Protein AF-I0RB54-F1 (afdb_monomer_lite)

Sequence (137 aa):
EGEDKEKFDTIFSYIDVNNTHDTNELANEIVKSLDDKQISFDNDKMHMISVFMTMDDGKNQVQEFIGHTGILVKDGDKYLFIEKLAFELPYQVDEFDNLQDVNDYLMGYYDNDAEGLTAKPIIFEDNHVMKEYRVLN

pLDDT: mean 94.52, std 5.46, range [62.25, 98.75]

Structure (mmCIF, N/CA/C/O backbone):
data_AF-I0RB54-F1
#
_entry.id   AF-I0RB54-F1
#
loop_
_atom_site.group_PDB
_atom_site.id
_atom_site.type_symbol
_atom_site.label_atom_id
_atom_site.label_alt_id
_atom_site.label_comp_id
_atom_site.label_asym_id
_atom_site.label_entity_id
_atom_site.label_seq_id
_atom_site.pdbx_PDB_ins_code
_atom_site.Cartn_x
_atom_site.Cartn_y
_atom_site.Cartn_z
_atom_site.occupancy
_atom_site.B_iso_or_equiv
_atom_site.auth_seq_id
_atom_site.auth_comp_id
_atom_site.auth_asym_id
_atom_site.auth_atom_id
_atom_site.pdbx_PDB_model_num
ATOM 1 N N . GLU A 1 1 ? 9.281 21.047 13.038 1.00 62.25 1 GLU A N 1
ATOM 2 C CA . GLU A 1 1 ? 9.418 21.404 11.603 1.00 62.25 1 GLU A CA 1
ATOM 3 C C . GLU A 1 1 ? 10.465 20.555 10.883 1.00 62.25 1 GLU A C 1
ATOM 5 O O . GLU A 1 1 ? 10.065 19.819 9.997 1.00 62.25 1 GLU A O 1
ATOM 10 N N . GLY A 1 2 ? 11.757 20.581 11.251 1.00 84.31 2 GLY A N 1
ATOM 11 C CA . GLY A 1 2 ? 12.772 19.732 10.592 1.00 84.31 2 GLY A CA 1
ATOM 12 C C . GLY A 1 2 ? 12.596 18.224 10.833 1.00 84.31 2 GLY A C 1
ATOM 13 O O . GLY A 1 2 ? 12.539 17.457 9.881 1.00 84.31 2 GLY A O 1
ATOM 14 N N . GLU A 1 3 ? 12.440 17.818 12.095 1.00 87.56 3 GLU A N 1
ATOM 15 C CA . GLU A 1 3 ? 12.345 16.400 12.486 1.00 87.56 3 GLU A CA 1
ATOM 16 C C . GLU A 1 3 ? 11.051 15.724 11.992 1.00 87.56 3 GLU A C 1
ATOM 18 O O . GLU A 1 3 ? 11.076 14.586 11.534 1.00 87.56 3 GLU A O 1
ATOM 23 N N . ASP A 1 4 ? 9.913 16.426 12.035 1.00 90.31 4 ASP A N 1
ATOM 24 C CA . ASP A 1 4 ? 8.631 15.877 11.563 1.00 90.31 4 ASP A CA 1
ATOM 25 C C . ASP A 1 4 ? 8.630 15.678 10.045 1.00 90.31 4 ASP A C 1
ATOM 27 O O . ASP A 1 4 ? 8.106 14.683 9.548 1.00 90.31 4 ASP A O 1
ATOM 31 N N . LYS A 1 5 ? 9.258 16.606 9.309 1.00 92.25 5 LYS A N 1
ATOM 32 C CA . LYS A 1 5 ? 9.446 16.480 7.864 1.00 92.25 5 LYS A CA 1
ATOM 33 C C . LYS A 1 5 ? 10.349 15.296 7.536 1.00 92.25 5 LYS A C 1
ATOM 35 O O . LYS A 1 5 ? 10.026 14.540 6.635 1.00 92.25 5 LYS A O 1
ATOM 40 N N . GLU A 1 6 ? 11.445 15.112 8.267 1.00 92.31 6 GLU A N 1
ATOM 41 C CA . GLU A 1 6 ? 12.352 13.979 8.056 1.00 92.31 6 GLU A CA 1
ATOM 42 C C . GLU A 1 6 ? 11.641 12.634 8.277 1.00 92.31 6 GLU A C 1
ATOM 44 O O . GLU A 1 6 ? 11.769 11.724 7.460 1.00 92.31 6 GLU A O 1
ATOM 49 N N . LYS A 1 7 ? 10.812 12.525 9.324 1.00 91.38 7 LYS A N 1
ATOM 50 C CA . LYS A 1 7 ? 9.979 11.333 9.570 1.00 91.38 7 LYS A CA 1
ATOM 51 C C . LYS A 1 7 ? 8.953 11.103 8.463 1.00 91.38 7 LYS A C 1
ATOM 53 O O . LYS A 1 7 ? 8.787 9.972 8.015 1.00 91.38 7 LYS A O 1
ATOM 58 N N . PHE A 1 8 ? 8.286 12.165 8.015 1.00 92.75 8 PHE A N 1
ATOM 59 C CA . PHE A 1 8 ? 7.353 12.098 6.894 1.00 92.75 8 PHE A CA 1
ATOM 60 C C . PHE A 1 8 ? 8.055 11.623 5.616 1.00 92.75 8 PHE A C 1
ATOM 62 O O . PHE A 1 8 ? 7.633 10.640 5.011 1.00 92.75 8 PHE A O 1
ATOM 69 N N . ASP A 1 9 ? 9.165 12.263 5.248 1.00 93.69 9 ASP A N 1
ATOM 70 C CA . ASP A 1 9 ? 9.944 11.905 4.065 1.00 93.69 9 ASP A CA 1
ATOM 71 C C . ASP A 1 9 ? 10.435 10.455 4.160 1.00 93.69 9 ASP A C 1
ATOM 73 O O . ASP A 1 9 ? 10.414 9.741 3.166 1.00 93.69 9 ASP A O 1
ATOM 77 N N . THR A 1 10 ?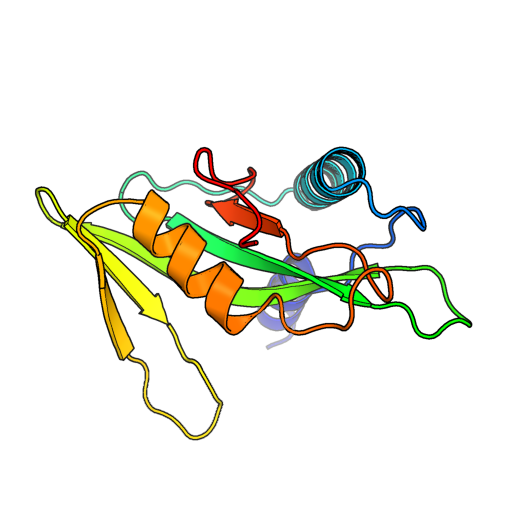 10.819 9.975 5.344 1.00 93.94 10 THR A N 1
ATOM 78 C CA . THR A 1 10 ? 11.272 8.586 5.527 1.00 93.94 10 THR A CA 1
ATOM 79 C C . THR A 1 10 ? 10.210 7.576 5.078 1.00 93.94 10 THR A C 1
ATOM 81 O O . THR A 1 10 ? 10.537 6.622 4.371 1.00 93.94 10 THR A O 1
ATOM 84 N N . ILE A 1 11 ? 8.942 7.809 5.428 1.00 93.69 11 ILE A N 1
ATOM 85 C CA . ILE A 1 11 ? 7.828 6.912 5.082 1.00 93.69 11 ILE A CA 1
ATOM 86 C C . ILE A 1 11 ? 7.407 7.090 3.616 1.00 93.69 11 ILE A C 1
ATOM 88 O O . ILE A 1 11 ? 7.218 6.103 2.913 1.00 93.69 11 ILE A O 1
ATOM 92 N N . PHE A 1 12 ? 7.282 8.335 3.147 1.00 95.44 12 PHE A N 1
ATOM 93 C CA . PHE A 1 12 ? 6.648 8.658 1.860 1.00 95.44 12 PHE A CA 1
ATOM 94 C C . PHE A 1 12 ? 7.624 8.911 0.698 1.00 95.44 12 PHE A C 1
ATOM 96 O O . PHE A 1 12 ? 7.195 9.282 -0.393 1.00 95.44 12 PHE A O 1
ATOM 103 N N . SER A 1 13 ? 8.932 8.729 0.899 1.00 94.06 13 SER A N 1
ATOM 104 C CA . SER A 1 13 ? 9.916 8.825 -0.188 1.00 94.06 13 SER A CA 1
ATOM 105 C C . SER A 1 13 ? 9.843 7.640 -1.145 1.00 94.06 13 SER A C 1
ATOM 107 O O . SER A 1 13 ? 9.583 6.508 -0.736 1.00 94.06 13 SER A O 1
ATOM 109 N N . TYR A 1 14 ? 10.207 7.916 -2.397 1.00 96.25 14 TYR A N 1
ATOM 110 C CA . TYR A 1 14 ? 10.446 6.925 -3.442 1.00 96.25 14 TYR A CA 1
ATOM 111 C C . TYR A 1 14 ? 11.407 5.816 -2.998 1.00 96.25 14 TYR A C 1
ATOM 113 O O . TYR A 1 14 ? 12.338 6.036 -2.213 1.00 96.25 14 TYR A O 1
ATOM 121 N N . ILE A 1 15 ? 11.169 4.624 -3.531 1.00 97.19 15 ILE A N 1
ATOM 122 C CA . ILE A 1 15 ? 11.962 3.419 -3.326 1.00 97.19 15 ILE A CA 1
ATOM 123 C C . ILE A 1 15 ? 12.496 3.005 -4.688 1.00 97.19 15 ILE A C 1
ATOM 125 O O . ILE A 1 15 ? 11.719 2.645 -5.563 1.00 97.19 15 ILE A O 1
ATOM 129 N N . ASP A 1 16 ? 13.809 3.060 -4.871 1.00 96.94 16 ASP A N 1
ATOM 130 C CA . ASP A 1 16 ? 14.442 2.559 -6.089 1.00 96.94 16 ASP A CA 1
ATOM 131 C C . ASP A 1 16 ? 14.275 1.033 -6.172 1.00 96.94 16 ASP A C 1
ATOM 133 O O . ASP A 1 16 ? 14.650 0.316 -5.240 1.00 96.94 16 ASP A O 1
ATOM 137 N N . VAL A 1 17 ? 13.733 0.547 -7.289 1.00 97.38 17 VAL A N 1
ATOM 138 C CA . VAL A 1 17 ? 13.415 -0.872 -7.526 1.00 97.38 17 VAL A CA 1
ATOM 139 C C . VAL A 1 17 ? 14.004 -1.363 -8.848 1.00 97.38 17 VAL A C 1
ATOM 141 O O . VAL A 1 17 ? 14.532 -0.582 -9.654 1.00 97.38 17 VAL A O 1
ATOM 144 N N . ASN A 1 18 ? 13.943 -2.673 -9.081 1.00 96.12 18 ASN A N 1
ATOM 145 C CA . ASN A 1 18 ? 14.218 -3.237 -10.398 1.00 96.12 18 ASN A CA 1
ATOM 146 C C . ASN A 1 18 ? 13.094 -2.882 -11.380 1.00 96.12 18 ASN A C 1
ATOM 148 O O . ASN A 1 18 ? 11.920 -2.831 -11.022 1.00 96.12 18 ASN A O 1
ATOM 152 N N . ASN A 1 19 ? 13.443 -2.688 -12.656 1.00 95.19 19 ASN A N 1
ATOM 153 C CA . ASN A 1 19 ? 12.440 -2.555 -13.713 1.00 95.19 19 ASN A CA 1
ATOM 154 C C . ASN A 1 19 ? 11.837 -3.938 -14.015 1.00 95.19 19 ASN A C 1
ATOM 156 O O . ASN A 1 19 ? 12.381 -4.708 -14.811 1.00 95.19 19 ASN A O 1
ATOM 160 N N . THR A 1 20 ? 10.749 -4.258 -13.321 1.00 95.44 20 THR A N 1
ATOM 161 C CA . THR A 1 20 ? 10.025 -5.528 -13.392 1.00 95.44 20 THR A CA 1
ATOM 162 C C . THR A 1 20 ? 8.529 -5.275 -13.244 1.00 95.44 20 THR A C 1
ATOM 164 O O . THR A 1 20 ? 8.112 -4.300 -12.628 1.00 95.44 20 THR A O 1
ATOM 167 N N . HIS A 1 21 ? 7.709 -6.159 -13.811 1.00 94.81 21 HIS A N 1
ATOM 168 C CA . HIS A 1 21 ? 6.256 -6.160 -13.596 1.00 94.81 21 HIS A CA 1
ATOM 169 C C . HIS A 1 21 ? 5.824 -7.274 -12.626 1.00 94.81 21 HIS A C 1
ATOM 171 O O . HIS A 1 21 ? 4.628 -7.494 -12.435 1.00 94.81 21 HIS A O 1
ATOM 177 N N . ASP A 1 22 ? 6.776 -8.012 -12.039 1.00 96.31 22 ASP A N 1
ATOM 178 C CA . ASP A 1 22 ? 6.483 -9.018 -11.019 1.00 96.31 22 ASP A CA 1
ATOM 179 C C . ASP A 1 22 ? 6.208 -8.333 -9.678 1.00 96.31 22 ASP A C 1
ATOM 181 O O . ASP A 1 22 ? 7.114 -7.871 -8.982 1.00 96.31 22 ASP A O 1
ATOM 185 N N . THR A 1 23 ? 4.935 -8.303 -9.293 1.00 95.88 23 THR A N 1
ATOM 186 C CA . THR A 1 23 ? 4.480 -7.691 -8.042 1.00 95.88 23 THR A CA 1
ATOM 187 C C . THR A 1 23 ? 5.099 -8.348 -6.808 1.00 95.88 23 THR A C 1
ATOM 189 O O . THR A 1 23 ? 5.221 -7.695 -5.778 1.00 95.88 23 THR A O 1
ATOM 192 N N . ASN A 1 24 ? 5.525 -9.616 -6.873 1.00 97.00 24 ASN A N 1
ATOM 193 C CA . ASN A 1 24 ? 6.201 -10.257 -5.743 1.00 97.00 24 ASN A CA 1
ATOM 194 C C . ASN A 1 24 ? 7.636 -9.755 -5.587 1.00 97.00 24 ASN A C 1
ATOM 196 O O . ASN A 1 24 ? 8.114 -9.602 -4.464 1.00 97.00 24 ASN A O 1
ATOM 200 N N . GLU A 1 25 ? 8.336 -9.520 -6.698 1.00 98.12 25 GLU A N 1
ATOM 201 C CA . GLU A 1 25 ? 9.681 -8.944 -6.672 1.00 98.12 25 GLU A CA 1
ATOM 202 C C . GLU A 1 25 ? 9.629 -7.532 -6.083 1.00 98.12 25 GLU A C 1
ATOM 204 O O . GLU A 1 25 ? 10.306 -7.264 -5.090 1.00 98.12 25 GLU A O 1
ATOM 209 N N . LEU A 1 26 ? 8.732 -6.689 -6.604 1.00 98.00 26 LEU A N 1
ATOM 210 C CA . LEU A 1 26 ? 8.517 -5.327 -6.111 1.00 98.00 26 LEU A CA 1
ATOM 211 C C . LEU A 1 26 ? 8.112 -5.302 -4.634 1.00 98.00 26 LEU A C 1
ATOM 213 O O . LEU A 1 26 ? 8.686 -4.551 -3.849 1.00 98.00 26 LEU A O 1
ATOM 217 N N . ALA A 1 27 ? 7.184 -6.169 -4.215 1.00 98.25 27 ALA A N 1
ATOM 218 C CA . ALA A 1 27 ? 6.789 -6.270 -2.814 1.00 98.25 27 ALA A CA 1
ATOM 219 C C . ALA A 1 27 ? 7.977 -6.593 -1.894 1.00 98.25 27 ALA A C 1
ATOM 221 O O . ALA A 1 27 ? 8.107 -5.991 -0.830 1.00 98.25 27 ALA A O 1
ATOM 222 N N . ASN A 1 28 ? 8.869 -7.502 -2.300 1.00 98.38 28 ASN A N 1
ATOM 223 C CA . ASN A 1 28 ? 10.060 -7.828 -1.513 1.00 98.38 28 ASN A CA 1
ATOM 224 C C . ASN A 1 28 ? 11.030 -6.641 -1.411 1.00 98.38 28 ASN A C 1
ATOM 226 O O . ASN A 1 28 ? 11.632 -6.433 -0.355 1.00 98.38 28 ASN A O 1
ATOM 230 N N . GLU A 1 29 ? 11.188 -5.858 -2.480 1.00 98.38 29 GLU A N 1
ATOM 231 C CA . GLU A 1 29 ? 12.028 -4.655 -2.473 1.00 98.38 29 GLU A CA 1
ATOM 232 C C . GLU A 1 29 ? 11.433 -3.544 -1.595 1.00 98.38 29 GLU A C 1
ATOM 234 O O . GLU A 1 29 ? 12.165 -2.919 -0.822 1.00 98.38 29 GLU A O 1
ATOM 239 N N . ILE A 1 30 ? 10.107 -3.366 -1.624 1.00 98.31 30 ILE A N 1
ATOM 240 C CA . ILE A 1 30 ? 9.382 -2.446 -0.738 1.00 98.31 30 ILE A CA 1
ATOM 241 C C . ILE A 1 30 ? 9.562 -2.858 0.728 1.00 98.31 30 ILE A C 1
ATOM 243 O O . ILE A 1 30 ? 10.000 -2.036 1.532 1.00 98.31 30 ILE A O 1
ATOM 247 N N . VAL A 1 31 ? 9.294 -4.125 1.079 1.00 98.00 31 VAL A N 1
ATOM 248 C CA . VAL A 1 31 ? 9.466 -4.644 2.453 1.00 98.00 31 VAL A CA 1
ATOM 249 C C . VAL A 1 31 ? 10.890 -4.401 2.942 1.00 98.00 31 VAL A C 1
ATOM 251 O O . VAL A 1 31 ? 11.092 -3.835 4.015 1.00 98.00 31 VAL A O 1
ATOM 254 N N . LYS A 1 32 ? 11.887 -4.748 2.120 1.00 97.88 32 LYS A N 1
ATOM 255 C CA . LYS A 1 32 ? 13.294 -4.515 2.447 1.00 97.88 32 LYS A CA 1
ATOM 256 C C . LYS A 1 32 ? 13.589 -3.031 2.686 1.00 97.88 32 LYS A C 1
ATOM 258 O O . LYS A 1 32 ? 14.311 -2.704 3.621 1.00 97.88 32 LYS A O 1
ATOM 263 N N . SER A 1 33 ? 13.038 -2.133 1.869 1.00 97.44 33 SER A N 1
ATOM 264 C CA . SER A 1 33 ? 13.219 -0.689 2.051 1.00 97.44 33 SER A CA 1
ATOM 265 C C . SER A 1 33 ? 12.625 -0.195 3.372 1.00 97.44 33 SER A C 1
ATOM 267 O O . SER A 1 33 ? 13.267 0.589 4.070 1.00 97.44 33 SER A O 1
ATOM 269 N N . LEU A 1 34 ? 11.424 -0.659 3.738 1.00 96.44 34 LEU A N 1
ATOM 270 C CA . LEU A 1 34 ? 10.792 -0.321 5.017 1.00 96.44 34 LEU A CA 1
ATOM 271 C C . LEU A 1 34 ? 11.640 -0.810 6.203 1.00 96.44 34 LEU A C 1
ATOM 273 O O . LEU A 1 34 ? 11.857 -0.048 7.149 1.00 96.44 34 LEU A O 1
ATOM 277 N N . ASP A 1 35 ? 12.180 -2.029 6.116 1.00 96.12 35 ASP A N 1
ATOM 278 C CA . ASP A 1 35 ? 13.068 -2.610 7.129 1.00 96.12 35 ASP A CA 1
ATOM 279 C C . ASP A 1 35 ? 14.394 -1.837 7.252 1.00 96.12 35 ASP A C 1
ATOM 281 O O . ASP A 1 35 ? 14.814 -1.493 8.360 1.00 96.12 35 ASP A O 1
ATOM 285 N N . ASP A 1 36 ? 15.038 -1.503 6.127 1.00 96.44 36 ASP A N 1
ATOM 286 C CA . ASP A 1 36 ? 16.288 -0.728 6.085 1.00 96.44 36 ASP A CA 1
ATOM 287 C C . ASP A 1 36 ? 16.095 0.682 6.679 1.00 96.44 36 ASP A C 1
ATOM 289 O O . ASP A 1 36 ? 16.985 1.216 7.348 1.00 96.44 36 ASP A O 1
ATOM 293 N N . LYS A 1 37 ? 14.906 1.268 6.484 1.00 95.50 37 LYS A N 1
ATOM 294 C CA . LYS A 1 37 ? 14.475 2.544 7.080 1.00 95.50 37 LYS A CA 1
ATOM 295 C C . LYS A 1 37 ? 14.017 2.410 8.537 1.00 95.50 37 LYS A C 1
ATOM 297 O O . LYS A 1 37 ? 13.683 3.419 9.155 1.00 95.50 37 LYS A O 1
ATOM 302 N N . GLN A 1 38 ? 14.014 1.198 9.094 1.00 94.94 38 GLN A N 1
ATOM 303 C CA . GLN A 1 38 ? 13.588 0.894 10.464 1.00 94.94 38 GLN A CA 1
ATOM 304 C C . GLN A 1 38 ? 12.142 1.322 10.757 1.00 94.94 38 GLN A C 1
ATOM 306 O O . GLN A 1 38 ? 11.808 1.717 11.879 1.00 94.94 38 GLN A O 1
ATOM 311 N N . ILE A 1 39 ? 11.274 1.250 9.748 1.00 94.31 39 ILE A N 1
ATOM 312 C CA . ILE A 1 39 ? 9.849 1.525 9.907 1.00 94.31 39 ILE A CA 1
ATOM 313 C C . ILE A 1 39 ? 9.210 0.328 10.612 1.00 94.31 39 ILE A C 1
ATOM 315 O O . ILE A 1 39 ? 9.430 -0.825 10.252 1.00 94.31 39 ILE A O 1
ATOM 319 N N . SER A 1 40 ? 8.411 0.603 11.639 1.00 92.81 40 SER A N 1
ATOM 320 C CA . SER A 1 40 ? 7.677 -0.421 12.378 1.00 92.81 40 SER A CA 1
ATOM 321 C C . SER A 1 40 ? 6.261 0.050 12.675 1.00 92.81 40 SER A C 1
ATOM 323 O O . SER A 1 40 ? 6.015 1.241 12.873 1.00 92.81 40 SER A O 1
ATOM 325 N N . PHE A 1 41 ? 5.341 -0.908 12.701 1.00 93.44 41 PHE A N 1
ATOM 326 C CA . PHE A 1 41 ? 3.930 -0.700 12.984 1.00 93.44 41 PHE A CA 1
ATOM 327 C C . PHE A 1 41 ? 3.609 -1.450 14.275 1.00 93.44 41 PHE A C 1
ATOM 329 O O . PHE A 1 41 ? 3.727 -2.672 14.337 1.00 93.44 41 PHE A O 1
ATOM 336 N N . ASP A 1 42 ? 3.276 -0.705 15.327 1.00 90.94 42 ASP A N 1
ATOM 337 C CA . ASP A 1 42 ? 2.971 -1.247 16.655 1.00 90.94 42 ASP A CA 1
ATOM 338 C C . ASP A 1 42 ? 1.525 -0.897 17.020 1.00 90.94 42 ASP A C 1
ATOM 340 O O . ASP A 1 42 ? 1.240 0.059 17.752 1.00 90.94 42 ASP A O 1
ATOM 344 N N . ASN A 1 43 ? 0.587 -1.608 16.390 1.00 89.69 43 ASN A N 1
ATOM 345 C CA . ASN A 1 43 ? -0.840 -1.455 16.636 1.00 89.69 43 ASN A CA 1
ATOM 346 C C . ASN A 1 43 ? -1.619 -2.710 16.221 1.00 89.69 43 ASN A C 1
ATOM 348 O O . ASN A 1 43 ? -1.314 -3.331 15.211 1.00 89.69 43 ASN A O 1
ATOM 352 N N . ASP A 1 44 ? -2.646 -3.064 16.992 1.00 88.94 44 ASP A N 1
ATOM 353 C CA . ASP A 1 44 ? -3.536 -4.203 16.735 1.00 88.94 44 ASP A CA 1
ATOM 354 C C . ASP A 1 44 ? -4.973 -3.792 16.366 1.00 88.94 44 ASP A C 1
ATOM 356 O O . ASP A 1 44 ? -5.824 -4.644 16.115 1.00 88.94 44 ASP A O 1
ATOM 360 N N . LYS A 1 45 ? -5.272 -2.489 16.387 1.00 91.75 45 LYS A N 1
ATOM 361 C CA . LYS A 1 45 ?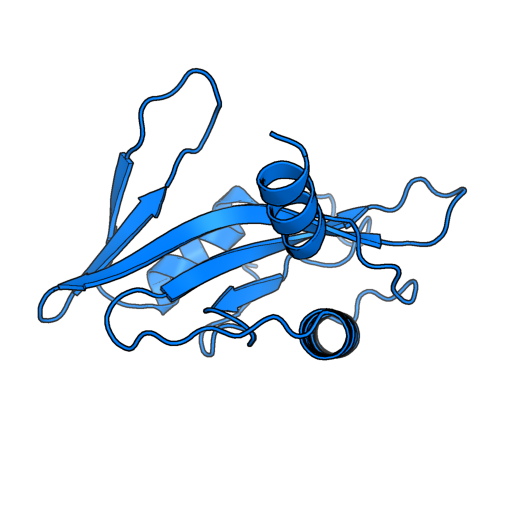 -6.621 -1.929 16.189 1.00 91.75 45 LYS A CA 1
ATOM 362 C C . LYS A 1 45 ? -6.749 -1.107 14.919 1.00 91.75 45 LYS A C 1
ATOM 364 O O . LYS A 1 45 ? -7.859 -0.956 14.414 1.00 91.75 45 LYS A O 1
ATOM 369 N N . MET A 1 46 ? -5.651 -0.507 14.478 1.00 95.31 46 MET A N 1
ATOM 370 C CA . MET A 1 46 ? -5.597 0.405 13.346 1.00 95.31 46 MET A CA 1
ATOM 371 C C . MET A 1 46 ? -4.413 0.015 12.478 1.00 95.31 46 MET A C 1
ATOM 373 O O . MET A 1 46 ? -3.296 -0.059 12.986 1.00 95.31 46 MET A O 1
ATOM 377 N N . HIS A 1 47 ? -4.667 -0.172 11.191 1.00 97.62 47 HIS A N 1
ATOM 378 C CA . HIS A 1 47 ? -3.662 -0.574 10.218 1.00 97.62 47 HIS A CA 1
ATOM 379 C C . HIS A 1 47 ? -3.538 0.493 9.140 1.00 97.62 47 HIS A C 1
ATOM 381 O O . HIS A 1 47 ? -4.542 1.041 8.676 1.00 97.62 47 HIS A O 1
ATOM 387 N N . MET A 1 48 ? -2.310 0.822 8.754 1.00 97.69 48 MET A N 1
ATOM 388 C CA . MET A 1 48 ? -2.071 1.713 7.625 1.00 97.69 48 MET A CA 1
ATOM 389 C C . MET A 1 48 ? -2.236 0.910 6.342 1.00 97.69 48 MET A C 1
ATOM 391 O O . MET A 1 48 ? -1.531 -0.070 6.137 1.00 97.69 48 MET A O 1
ATOM 395 N N . ILE A 1 49 ? -3.132 1.336 5.458 1.00 98.56 49 ILE A N 1
ATOM 396 C CA . ILE A 1 49 ? -3.222 0.767 4.115 1.00 98.56 49 ILE A CA 1
ATOM 397 C C . ILE A 1 49 ? -2.471 1.684 3.166 1.00 98.56 49 ILE A C 1
ATOM 399 O O . ILE A 1 49 ? -2.723 2.890 3.148 1.00 98.56 49 ILE A O 1
ATOM 403 N N . SER A 1 50 ? -1.546 1.123 2.396 1.00 98.25 50 SER A N 1
ATOM 404 C CA . SER A 1 50 ? -0.745 1.862 1.416 1.00 98.25 50 SER A CA 1
ATOM 405 C C . SER A 1 50 ? -0.881 1.230 0.042 1.00 98.25 50 SER A C 1
ATOM 407 O O . SER A 1 50 ? -0.681 0.028 -0.106 1.00 98.25 50 SER A O 1
ATOM 409 N N . VAL A 1 51 ? -1.188 2.042 -0.965 1.00 98.31 51 VAL A N 1
ATOM 410 C CA . VAL A 1 51 ? -1.162 1.634 -2.371 1.00 98.31 51 VAL A CA 1
ATOM 411 C C . VAL A 1 51 ? 0.159 2.104 -2.962 1.00 98.31 51 VAL A C 1
ATOM 413 O O . VAL A 1 51 ? 0.359 3.303 -3.179 1.00 98.31 51 VAL A O 1
ATOM 416 N N . PHE A 1 52 ? 1.068 1.159 -3.183 1.00 98.25 52 PHE A N 1
ATOM 417 C CA . PHE A 1 52 ? 2.319 1.404 -3.888 1.00 98.25 52 PHE A CA 1
ATOM 418 C C . PHE A 1 52 ? 2.076 1.422 -5.396 1.00 98.25 52 PHE A C 1
ATOM 420 O O . PHE A 1 52 ? 1.328 0.590 -5.917 1.00 98.25 52 PHE A O 1
ATOM 427 N N . MET A 1 53 ? 2.666 2.408 -6.065 1.00 97.06 53 MET A N 1
ATOM 428 C CA . MET A 1 53 ? 2.557 2.632 -7.499 1.00 97.06 53 MET A CA 1
ATOM 429 C C . MET A 1 53 ? 3.939 2.825 -8.115 1.00 97.06 53 MET A C 1
ATOM 431 O O . MET A 1 53 ? 4.804 3.501 -7.547 1.00 97.06 53 MET A O 1
ATOM 435 N N . THR A 1 54 ? 4.095 2.308 -9.330 1.00 95.94 54 THR A N 1
ATOM 436 C CA . THR A 1 54 ? 5.326 2.437 -10.100 1.00 95.94 54 THR A CA 1
ATOM 437 C C . THR A 1 54 ? 5.440 3.813 -10.747 1.00 95.94 54 THR A C 1
ATOM 439 O O . THR A 1 54 ? 4.524 4.305 -11.408 1.00 95.94 54 THR A O 1
ATOM 442 N N . MET A 1 55 ? 6.617 4.411 -10.624 1.00 94.19 55 MET A N 1
ATOM 443 C CA . MET A 1 55 ? 7.067 5.558 -11.394 1.00 94.19 55 MET A CA 1
ATOM 444 C C . MET A 1 55 ? 8.172 5.119 -12.354 1.00 94.19 55 MET A C 1
ATOM 446 O O . MET A 1 55 ? 9.287 4.811 -11.932 1.00 94.19 55 MET A O 1
ATOM 450 N N . ASP A 1 56 ? 7.869 5.134 -13.652 1.00 92.81 56 ASP A N 1
ATOM 451 C CA . ASP A 1 56 ? 8.841 4.940 -14.730 1.00 92.81 56 ASP A CA 1
ATOM 452 C C . ASP A 1 56 ? 8.733 6.105 -15.727 1.00 92.81 56 ASP A C 1
ATOM 454 O O . ASP A 1 56 ? 7.743 6.254 -16.445 1.00 92.81 56 ASP A O 1
ATOM 458 N N . ASP A 1 57 ? 9.749 6.970 -15.754 1.00 88.69 57 ASP A N 1
ATOM 459 C CA . ASP A 1 57 ? 9.833 8.099 -16.687 1.00 88.69 57 ASP A CA 1
ATOM 460 C C . ASP A 1 57 ? 10.678 7.791 -17.943 1.00 88.69 57 ASP A C 1
ATOM 462 O O . ASP A 1 57 ? 10.934 8.679 -18.769 1.00 88.69 57 ASP A O 1
ATOM 466 N N . GLY A 1 58 ? 11.134 6.539 -18.082 1.00 89.38 58 GLY A N 1
ATOM 467 C CA . GLY A 1 58 ? 11.978 6.039 -19.163 1.00 89.38 58 GLY A CA 1
ATOM 468 C C . GLY A 1 58 ? 13.405 6.598 -19.183 1.00 89.38 58 GLY A C 1
ATOM 469 O O . GLY A 1 58 ? 14.126 6.389 -20.164 1.00 89.38 58 GLY A O 1
ATOM 470 N N . LYS A 1 59 ? 13.820 7.356 -18.160 1.00 89.94 59 LYS A N 1
ATOM 471 C CA . LYS A 1 59 ? 15.133 8.023 -18.094 1.00 89.94 59 LYS A CA 1
ATOM 472 C C . LYS A 1 59 ? 15.890 7.714 -16.813 1.00 89.94 59 LYS A C 1
ATOM 474 O O . LYS A 1 59 ? 17.116 7.605 -16.856 1.00 89.94 59 LYS A O 1
ATOM 479 N N . ASN A 1 60 ? 15.175 7.638 -15.703 1.00 91.75 60 ASN A N 1
ATOM 480 C CA . ASN A 1 60 ? 15.707 7.365 -14.383 1.00 91.75 60 ASN A CA 1
ATOM 481 C C . ASN A 1 60 ? 15.470 5.902 -14.001 1.00 91.75 60 ASN A C 1
ATOM 483 O O . ASN A 1 60 ? 14.855 5.132 -14.739 1.00 91.75 60 ASN A O 1
ATOM 487 N N . GLN A 1 61 ? 16.025 5.506 -12.858 1.00 94.06 61 GLN A N 1
ATOM 488 C CA . GLN A 1 61 ? 15.699 4.216 -12.267 1.00 94.06 61 GLN A CA 1
ATOM 489 C C . GLN A 1 61 ? 14.199 4.162 -11.952 1.00 94.06 61 GLN A C 1
ATOM 491 O O . GLN A 1 61 ? 13.623 5.174 -11.559 1.00 94.06 61 GLN A O 1
ATOM 496 N N . VAL A 1 62 ? 13.589 2.991 -12.142 1.00 96.12 62 VAL A N 1
ATOM 497 C CA . VAL A 1 62 ? 12.188 2.758 -11.782 1.00 96.12 62 VAL A CA 1
ATOM 498 C C . VAL A 1 62 ? 12.044 2.837 -10.268 1.00 96.12 62 VAL A C 1
ATOM 500 O O . VAL A 1 62 ? 12.897 2.335 -9.532 1.00 96.12 62 VAL A O 1
ATOM 503 N N . GLN A 1 63 ? 10.977 3.485 -9.810 1.00 97.38 63 GLN A N 1
ATOM 504 C CA . GLN A 1 63 ? 10.724 3.697 -8.391 1.00 97.38 63 GLN A CA 1
ATOM 505 C C . GLN A 1 63 ? 9.324 3.233 -8.006 1.00 97.38 63 GLN A C 1
ATOM 507 O O . GLN A 1 63 ? 8.387 3.395 -8.778 1.00 97.38 63 GLN A O 1
ATOM 512 N N . GLU A 1 64 ? 9.167 2.737 -6.786 1.00 97.88 64 GLU A N 1
ATOM 513 C CA . GLU A 1 64 ? 7.871 2.556 -6.131 1.00 97.88 64 GLU A CA 1
ATOM 514 C C . GLU A 1 64 ? 7.634 3.692 -5.136 1.00 97.88 64 GLU A C 1
ATOM 516 O O . GLU A 1 64 ? 8.557 4.159 -4.461 1.00 97.88 64 GLU A O 1
ATOM 521 N N . PHE A 1 65 ? 6.392 4.151 -5.020 1.00 97.38 65 PHE A N 1
ATOM 522 C CA . PHE A 1 65 ? 6.002 5.152 -4.028 1.00 97.38 65 PHE A CA 1
ATOM 523 C C . PHE A 1 65 ? 4.569 4.941 -3.559 1.00 97.38 65 PHE A C 1
ATOM 525 O O . PHE A 1 65 ? 3.755 4.349 -4.261 1.00 97.38 65 PHE A O 1
ATOM 532 N N . ILE A 1 66 ? 4.246 5.456 -2.372 1.00 97.50 66 ILE A N 1
ATOM 533 C CA . ILE A 1 66 ? 2.876 5.441 -1.856 1.00 97.50 66 ILE A CA 1
ATOM 534 C C . ILE A 1 66 ? 2.059 6.476 -2.640 1.00 97.50 66 ILE A C 1
ATOM 536 O O . ILE A 1 66 ? 2.153 7.677 -2.382 1.00 97.50 66 ILE A O 1
ATOM 540 N N . GLY A 1 67 ? 1.266 6.006 -3.603 1.00 95.62 67 GLY A N 1
ATOM 541 C CA . GLY A 1 67 ? 0.342 6.838 -4.375 1.00 95.62 67 GLY A CA 1
ATOM 542 C C . GLY A 1 67 ? -0.928 7.182 -3.598 1.00 95.62 67 GLY A C 1
ATOM 543 O O . GLY A 1 67 ? -1.503 8.253 -3.789 1.00 95.62 67 GLY A O 1
ATOM 544 N N . HIS A 1 68 ? -1.331 6.303 -2.677 1.00 97.25 68 HIS A N 1
ATOM 545 C CA . HIS A 1 68 ? -2.464 6.523 -1.785 1.00 97.25 68 HIS A CA 1
ATOM 546 C C . HIS A 1 68 ? -2.274 5.840 -0.439 1.00 97.25 68 HIS A C 1
ATOM 548 O O . HIS A 1 68 ? -1.649 4.783 -0.352 1.00 97.25 68 HIS A O 1
ATOM 554 N N . THR A 1 69 ? -2.847 6.420 0.614 1.00 97.50 69 THR A N 1
ATOM 555 C CA . THR A 1 69 ? -2.874 5.788 1.931 1.00 97.50 69 THR A CA 1
ATOM 556 C C . THR A 1 69 ? -4.117 6.161 2.733 1.00 97.50 69 THR A C 1
ATOM 558 O O . THR A 1 69 ? -4.656 7.263 2.604 1.00 97.50 69 THR A O 1
ATOM 561 N N . GLY A 1 70 ? -4.546 5.249 3.601 1.00 97.94 70 GLY A N 1
ATOM 562 C CA . GLY A 1 70 ? -5.606 5.468 4.578 1.00 97.94 70 GLY A CA 1
ATOM 563 C C . GLY A 1 70 ? -5.416 4.594 5.814 1.00 97.94 70 GLY A C 1
ATOM 564 O O . GLY A 1 70 ? -4.470 3.810 5.897 1.00 97.94 70 GLY A O 1
ATOM 565 N N . ILE A 1 71 ? -6.319 4.728 6.783 1.00 98.25 71 ILE A N 1
ATOM 566 C CA . ILE A 1 71 ? -6.313 3.924 8.010 1.00 98.25 71 ILE A CA 1
ATOM 567 C C . ILE A 1 71 ? -7.502 2.976 7.998 1.00 98.25 71 ILE A C 1
ATOM 569 O O . ILE A 1 71 ? -8.646 3.411 7.886 1.00 98.25 71 ILE A O 1
ATOM 573 N N . LEU A 1 72 ? -7.230 1.689 8.164 1.00 98.38 72 LEU A N 1
ATOM 574 C CA . LEU A 1 72 ? -8.235 0.654 8.315 1.00 98.38 72 LEU A CA 1
ATOM 575 C C . LEU A 1 72 ? -8.433 0.320 9.792 1.00 98.38 72 LEU A C 1
ATOM 577 O O . LEU A 1 72 ? -7.473 0.097 10.530 1.00 98.38 72 LEU A O 1
ATOM 581 N N . VAL A 1 73 ? -9.689 0.258 10.219 1.00 97.94 73 VAL A N 1
ATOM 582 C CA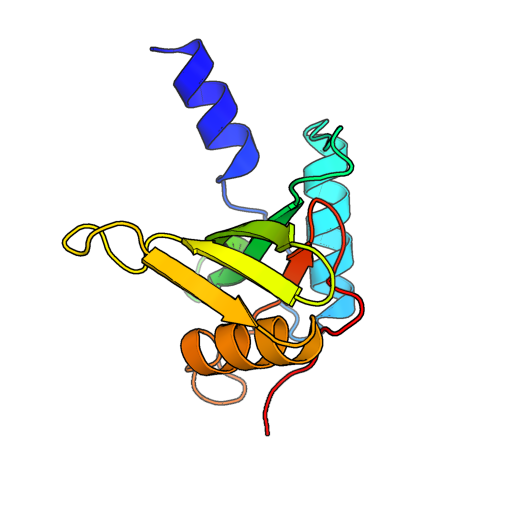 . VAL A 1 73 ? -10.082 -0.096 11.584 1.00 97.94 73 VAL A CA 1
ATOM 583 C C . VAL A 1 73 ? -11.126 -1.197 11.527 1.00 97.94 73 VAL A C 1
ATOM 585 O O . VAL A 1 73 ? -12.076 -1.122 10.750 1.00 97.94 73 VAL A O 1
ATOM 588 N N . LYS A 1 74 ? -10.984 -2.214 12.376 1.00 95.62 74 LYS A N 1
ATOM 589 C CA . LYS A 1 74 ? -12.024 -3.231 12.545 1.00 95.62 74 LYS A CA 1
ATOM 590 C C . LYS A 1 74 ? -13.104 -2.733 13.508 1.00 95.62 74 LYS A C 1
ATOM 592 O O . LYS A 1 74 ? -12.793 -2.392 14.649 1.00 95.62 74 LYS A O 1
ATOM 597 N N . ASP A 1 75 ? -14.362 -2.754 13.073 1.00 94.94 75 ASP A N 1
ATOM 598 C CA . ASP A 1 75 ? -15.532 -2.402 13.885 1.00 94.94 75 ASP A CA 1
ATOM 599 C C . ASP A 1 75 ? -16.522 -3.575 13.931 1.00 94.94 75 ASP A C 1
ATOM 601 O O . ASP A 1 75 ? -17.311 -3.810 13.016 1.00 94.94 75 ASP A O 1
ATOM 605 N N . GLY A 1 76 ? -16.428 -4.380 14.994 1.00 94.62 76 GLY A N 1
ATOM 606 C CA . GLY A 1 76 ? -17.190 -5.623 15.117 1.00 94.62 76 GLY A CA 1
ATOM 607 C C . GLY A 1 76 ? -16.858 -6.612 13.994 1.00 94.62 76 GLY A C 1
ATOM 608 O O . GLY A 1 76 ? -15.729 -7.102 13.907 1.00 94.62 76 GLY A O 1
ATOM 609 N N . ASP A 1 77 ? -17.854 -6.901 13.156 1.00 95.88 77 ASP A N 1
ATOM 610 C CA . ASP A 1 77 ? -17.738 -7.798 11.999 1.00 95.88 77 ASP A CA 1
ATOM 611 C C . ASP A 1 77 ? -17.411 -7.052 10.693 1.00 95.88 77 ASP A C 1
ATOM 613 O O . ASP A 1 77 ? -17.308 -7.682 9.644 1.00 95.88 77 ASP A O 1
ATOM 617 N N . LYS A 1 78 ? -17.250 -5.725 10.752 1.00 97.75 78 LYS A N 1
ATOM 618 C CA . LYS A 1 78 ? -17.014 -4.854 9.599 1.00 97.75 78 LYS A CA 1
ATOM 619 C C . LYS A 1 78 ? -15.661 -4.156 9.661 1.00 97.75 78 LYS A C 1
ATOM 621 O O . LYS A 1 78 ? -14.943 -4.221 10.663 1.00 97.75 78 LYS A O 1
ATOM 626 N N . TYR A 1 79 ? -15.332 -3.471 8.572 1.00 98.19 79 TYR A N 1
ATOM 627 C CA . TYR A 1 79 ? -14.104 -2.708 8.412 1.00 98.19 79 TYR A CA 1
ATOM 628 C C . TYR A 1 79 ? -14.425 -1.274 8.001 1.00 98.19 79 TYR A C 1
ATOM 630 O O . TYR A 1 79 ? -15.175 -1.049 7.057 1.00 98.19 79 TYR A O 1
ATOM 638 N N . LEU A 1 80 ? -13.848 -0.309 8.712 1.00 98.44 80 LEU A N 1
ATOM 639 C CA . LEU A 1 80 ? -13.950 1.113 8.412 1.00 98.44 80 LEU A CA 1
ATOM 640 C C . LEU A 1 80 ? -12.628 1.578 7.814 1.00 98.44 80 LEU A C 1
ATOM 642 O O . LEU A 1 80 ? -11.590 1.490 8.472 1.00 98.44 80 LEU A O 1
ATOM 646 N N . PHE A 1 81 ? -12.667 2.082 6.586 1.00 98.44 81 PHE A N 1
ATOM 647 C CA . PHE A 1 81 ? -11.514 2.666 5.921 1.00 98.44 81 PHE A CA 1
ATOM 648 C C . PHE A 1 81 ? -11.629 4.186 5.918 1.00 98.44 81 PHE A C 1
ATOM 650 O O . PHE A 1 81 ? -12.572 4.751 5.372 1.00 98.44 81 PHE A O 1
ATOM 657 N N . ILE A 1 82 ? -10.685 4.847 6.581 1.00 98.38 82 ILE A N 1
ATOM 658 C CA . ILE A 1 82 ? -10.645 6.297 6.746 1.00 98.38 82 ILE A CA 1
ATOM 659 C C . ILE A 1 82 ? -9.597 6.846 5.788 1.00 98.38 82 ILE A C 1
ATOM 661 O O . ILE A 1 82 ? -8.407 6.557 5.929 1.00 98.38 82 ILE A O 1
ATOM 665 N N . GLU A 1 83 ? -10.021 7.678 4.846 1.00 97.62 83 GLU A N 1
ATOM 666 C CA . GLU A 1 83 ? -9.140 8.161 3.787 1.00 97.62 83 GLU A CA 1
ATOM 667 C C . GLU A 1 83 ? -9.458 9.590 3.338 1.00 97.62 83 GLU A C 1
ATOM 669 O O . GLU A 1 83 ? -10.470 10.196 3.708 1.00 97.62 83 GLU A O 1
ATOM 674 N N . LYS A 1 84 ? -8.564 10.135 2.512 1.00 95.31 84 LYS A N 1
ATOM 675 C CA . LYS A 1 84 ? -8.756 11.399 1.804 1.00 95.31 84 LYS A CA 1
ATOM 676 C C . LYS A 1 84 ? -8.404 11.204 0.336 1.00 95.31 84 LYS A C 1
ATOM 678 O O . LYS A 1 84 ? -7.233 11.172 -0.016 1.00 95.31 84 LYS A O 1
ATOM 683 N N . LEU A 1 85 ? -9.427 11.145 -0.511 1.00 90.94 85 LEU A N 1
ATOM 684 C CA . LEU A 1 85 ? -9.260 10.905 -1.948 1.00 90.94 85 LEU A CA 1
ATOM 685 C C . LEU A 1 85 ? -8.549 12.048 -2.685 1.00 90.94 85 LEU A C 1
ATOM 687 O O . LEU A 1 85 ? -7.827 11.821 -3.649 1.00 90.94 85 LEU A O 1
ATOM 691 N N . ALA A 1 86 ? -8.770 13.296 -2.263 1.00 87.69 86 ALA A N 1
ATOM 692 C CA . ALA A 1 86 ? -8.172 14.464 -2.902 1.00 87.69 86 ALA A CA 1
ATOM 693 C C . ALA A 1 86 ? -8.006 15.632 -1.925 1.00 87.69 86 ALA A C 1
ATOM 695 O O . ALA A 1 86 ? -8.722 15.747 -0.924 1.00 87.69 86 ALA A O 1
ATOM 696 N N . PHE A 1 87 ? -7.093 16.555 -2.247 1.00 85.94 87 PHE A N 1
ATOM 697 C CA . PHE A 1 87 ? -6.832 17.756 -1.444 1.00 85.94 87 PHE A CA 1
ATOM 698 C C . PHE A 1 87 ? -8.101 18.573 -1.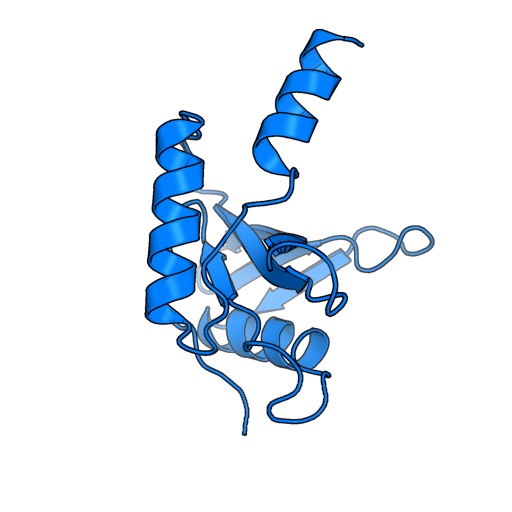166 1.00 85.94 87 PHE A C 1
ATOM 700 O O . PHE A 1 87 ? -8.297 19.022 -0.035 1.00 85.94 87 PHE A O 1
ATOM 707 N N . GLU A 1 88 ? -8.982 18.693 -2.157 1.00 92.06 88 GLU A N 1
ATOM 708 C CA . GLU A 1 88 ? -10.202 19.508 -2.099 1.00 92.06 88 GLU A CA 1
ATOM 709 C C . GLU A 1 88 ? -11.384 18.810 -1.406 1.00 92.06 88 GLU A C 1
ATOM 711 O O . GLU A 1 88 ? -12.310 19.479 -0.951 1.00 92.06 88 GLU A O 1
ATOM 716 N N . LEU A 1 89 ? -11.358 17.477 -1.297 1.00 91.81 89 LEU A N 1
ATOM 717 C CA . LEU A 1 89 ? -12.444 16.692 -0.704 1.00 91.81 89 LEU A CA 1
ATOM 718 C C . LEU A 1 89 ? -12.255 16.530 0.811 1.00 91.81 89 LEU A C 1
ATOM 720 O O . LEU A 1 89 ? -11.117 16.465 1.278 1.00 91.81 89 LEU A O 1
ATOM 724 N N . PRO A 1 90 ? -13.327 16.467 1.618 1.00 94.50 90 PRO A N 1
ATOM 725 C CA . PRO A 1 90 ? -13.197 16.136 3.035 1.00 94.50 90 PRO A CA 1
ATOM 726 C C . PRO A 1 90 ? -12.634 14.717 3.220 1.00 94.50 90 PRO A C 1
ATOM 728 O O . PRO A 1 90 ? -12.652 13.906 2.298 1.00 94.50 90 PRO A O 1
ATOM 731 N N . TYR A 1 91 ? -12.148 14.418 4.427 1.00 96.06 91 TYR A N 1
ATOM 732 C CA . TYR A 1 91 ? -11.923 13.026 4.816 1.00 96.06 91 TYR A CA 1
ATOM 733 C C . TYR A 1 91 ? -13.252 12.270 4.792 1.00 96.06 91 TYR A C 1
ATOM 735 O O . TYR A 1 91 ? -14.285 12.832 5.174 1.00 96.06 91 TYR A O 1
ATOM 743 N N . GLN A 1 92 ? -13.207 11.011 4.376 1.00 96.25 92 GLN A N 1
ATOM 744 C CA . GLN A 1 92 ? -14.361 10.122 4.343 1.00 96.25 92 GLN A CA 1
ATOM 745 C C . GLN A 1 92 ? -14.090 8.839 5.124 1.00 96.25 92 GLN A C 1
ATOM 747 O O . GLN A 1 92 ? -12.949 8.547 5.492 1.00 96.25 92 GLN A O 1
ATOM 752 N N . VAL A 1 93 ? -15.171 8.117 5.407 1.00 97.69 93 VAL A N 1
ATOM 753 C CA . VAL A 1 93 ? -15.128 6.782 5.993 1.00 97.69 93 VAL A CA 1
ATOM 754 C C . VAL A 1 93 ? -15.996 5.885 5.134 1.00 97.69 93 VAL A C 1
ATOM 756 O O . VAL A 1 93 ? -17.195 6.142 5.009 1.00 97.69 93 VAL A O 1
ATOM 759 N N . ASP A 1 94 ? -15.388 4.845 4.586 1.00 97.44 94 ASP A N 1
ATOM 760 C CA . ASP A 1 94 ? -16.070 3.804 3.833 1.00 97.44 94 ASP A CA 1
ATOM 761 C C . ASP A 1 94 ? -16.175 2.541 4.690 1.00 97.44 94 ASP A C 1
ATOM 763 O O . ASP A 1 94 ? -15.241 2.168 5.402 1.00 97.44 94 ASP A O 1
ATOM 767 N N . GLU A 1 95 ? -17.345 1.908 4.664 1.00 98.25 95 GLU A N 1
ATOM 768 C CA . GLU A 1 95 ? -17.624 0.685 5.413 1.00 98.25 95 GLU A CA 1
ATOM 769 C C . GLU A 1 95 ? -17.606 -0.514 4.463 1.00 98.25 95 GLU A C 1
ATOM 771 O O . GLU A 1 95 ? -18.308 -0.525 3.451 1.00 98.25 95 GLU A O 1
ATOM 776 N N . PHE A 1 96 ? -16.845 -1.542 4.828 1.00 98.44 96 PHE A N 1
ATOM 777 C CA . PHE A 1 96 ? -16.695 -2.778 4.071 1.00 98.44 96 PHE A CA 1
ATOM 778 C C . PHE A 1 96 ? -17.108 -3.987 4.909 1.00 98.44 96 PHE A C 1
ATOM 780 O O . PHE A 1 96 ? -16.866 -4.043 6.121 1.00 98.44 96 PHE A O 1
ATOM 787 N N . ASP A 1 97 ? -17.704 -4.984 4.253 1.00 98.12 97 ASP A N 1
ATOM 788 C CA . ASP A 1 97 ? -18.107 -6.230 4.908 1.00 98.12 97 ASP A CA 1
ATOM 789 C C . ASP A 1 97 ? -16.909 -7.172 5.122 1.00 98.12 97 ASP A C 1
ATOM 791 O O . ASP A 1 97 ? -16.936 -8.022 6.011 1.00 98.12 97 ASP A O 1
ATOM 795 N N . ASN A 1 98 ? -15.850 -7.046 4.317 1.00 97.88 98 ASN A N 1
ATOM 796 C CA . ASN A 1 98 ? -14.638 -7.856 4.425 1.00 97.88 98 ASN A CA 1
ATOM 797 C C . ASN A 1 98 ? -13.418 -7.166 3.772 1.00 97.88 98 ASN A C 1
ATOM 799 O O . ASN A 1 98 ? -13.557 -6.193 3.037 1.00 97.88 98 ASN A O 1
ATOM 803 N N . LEU A 1 99 ? -12.214 -7.695 4.021 1.00 97.94 99 LEU A N 1
ATOM 804 C CA . LEU A 1 99 ? -10.954 -7.157 3.482 1.00 97.94 99 LEU A CA 1
ATOM 805 C C . LEU A 1 99 ? -10.792 -7.333 1.963 1.00 97.94 99 LEU A C 1
ATOM 807 O O . LEU A 1 99 ? -10.068 -6.562 1.337 1.00 97.94 99 LEU A O 1
ATOM 811 N N . GLN A 1 100 ? -11.470 -8.312 1.353 1.00 98.38 100 GLN A N 1
ATOM 812 C CA . GLN A 1 100 ? -11.438 -8.477 -0.102 1.00 98.38 100 GLN A CA 1
ATOM 813 C C . GLN A 1 100 ? -12.116 -7.293 -0.793 1.00 98.38 100 GLN A C 1
ATOM 815 O O . GLN A 1 100 ? -11.607 -6.819 -1.807 1.00 98.38 100 GLN A O 1
ATOM 820 N N . ASP A 1 101 ? -13.205 -6.777 -0.217 1.00 98.25 101 ASP A N 1
ATOM 821 C CA . ASP A 1 101 ? -13.892 -5.595 -0.741 1.00 98.25 101 ASP A CA 1
ATOM 822 C C . ASP A 1 101 ? -13.006 -4.339 -0.643 1.00 98.25 101 ASP A C 1
ATOM 824 O O . ASP A 1 101 ? -13.056 -3.490 -1.530 1.00 98.25 101 ASP A O 1
ATOM 828 N N . VAL A 1 102 ? -12.144 -4.243 0.382 1.00 98.31 102 VAL A N 1
ATOM 829 C CA . VAL A 1 102 ? -11.144 -3.163 0.507 1.00 98.31 102 VAL A CA 1
ATOM 830 C C . VAL A 1 102 ? -10.111 -3.247 -0.621 1.00 98.31 102 VAL A C 1
ATOM 832 O O . VAL A 1 102 ? -9.832 -2.238 -1.269 1.00 98.31 102 VAL A O 1
ATOM 835 N N . ASN A 1 103 ? -9.573 -4.444 -0.899 1.00 98.44 103 ASN A N 1
ATOM 836 C CA . ASN A 1 103 ? -8.673 -4.651 -2.039 1.00 98.44 103 ASN A CA 1
ATOM 837 C C . ASN A 1 103 ? -9.346 -4.240 -3.352 1.00 98.44 103 ASN A C 1
ATOM 839 O O . ASN A 1 103 ? -8.767 -3.494 -4.135 1.00 98.44 103 ASN A O 1
ATOM 843 N N . ASP A 1 104 ? -10.555 -4.744 -3.601 1.00 97.94 104 ASP A N 1
ATOM 844 C CA . ASP A 1 104 ? -11.260 -4.512 -4.859 1.00 97.94 104 ASP A CA 1
ATOM 845 C C . ASP A 1 104 ? -11.605 -3.030 -5.043 1.00 97.94 104 ASP A C 1
ATOM 847 O O . ASP A 1 104 ? -11.476 -2.495 -6.142 1.00 97.94 104 ASP A O 1
ATOM 851 N N . TYR A 1 105 ? -11.982 -2.342 -3.964 1.00 97.81 105 TYR A N 1
ATOM 852 C CA . TYR A 1 105 ? -12.174 -0.898 -3.970 1.00 97.81 105 TYR A CA 1
ATOM 853 C C . TYR A 1 105 ? -10.899 -0.166 -4.399 1.00 97.81 105 TYR A C 1
ATOM 855 O O . TYR A 1 105 ? -10.915 0.578 -5.378 1.00 97.81 105 TYR A O 1
ATOM 863 N N . LEU A 1 106 ? -9.779 -0.416 -3.718 1.00 97.75 106 LEU A N 1
ATOM 864 C CA . LEU A 1 106 ? -8.514 0.263 -3.998 1.00 97.75 106 LEU A CA 1
ATOM 865 C C . LEU A 1 106 ? -7.982 -0.072 -5.397 1.00 97.75 106 LEU A C 1
ATOM 867 O O . LEU A 1 106 ? -7.621 0.831 -6.147 1.00 97.75 106 LEU A O 1
ATOM 871 N N . MET A 1 107 ? -7.988 -1.341 -5.803 1.00 97.00 107 MET A N 1
ATOM 872 C CA . MET A 1 107 ? -7.556 -1.721 -7.151 1.00 97.00 107 MET A CA 1
ATOM 873 C C . MET A 1 107 ? -8.455 -1.116 -8.227 1.00 97.00 107 MET A C 1
ATOM 875 O O . MET A 1 107 ? -7.944 -0.627 -9.228 1.00 97.00 107 MET A O 1
ATOM 879 N N . GLY A 1 108 ? -9.771 -1.055 -8.004 1.00 95.38 108 GLY A N 1
ATOM 880 C CA . GLY A 1 108 ? -10.694 -0.390 -8.924 1.00 95.38 108 GLY A CA 1
ATOM 881 C C . GLY A 1 108 ? -10.437 1.112 -9.071 1.00 95.38 108 GLY A C 1
ATOM 882 O O . GLY A 1 108 ? -10.736 1.679 -10.119 1.00 95.38 108 GLY A O 1
ATOM 883 N N . TYR A 1 109 ? -9.868 1.758 -8.048 1.00 93.62 109 TYR A N 1
ATOM 884 C CA . TYR A 1 109 ? -9.514 3.177 -8.081 1.00 93.62 109 TYR A CA 1
ATOM 885 C C . TYR A 1 109 ? -8.110 3.470 -8.604 1.00 93.62 109 TYR A C 1
ATOM 887 O O . TYR A 1 109 ? -7.917 4.559 -9.142 1.00 93.62 109 TYR A O 1
ATOM 895 N N . TYR A 1 110 ? -7.142 2.564 -8.441 1.00 94.62 110 TYR A N 1
ATOM 896 C CA . TYR A 1 110 ? -5.727 2.855 -8.709 1.00 94.62 110 TYR A CA 1
ATOM 897 C C . TYR A 1 110 ? -5.110 2.038 -9.849 1.00 94.62 110 TYR A C 1
ATOM 899 O O . TYR A 1 110 ? -4.141 2.500 -10.448 1.00 94.62 110 TYR A O 1
ATOM 907 N N . ASP A 1 111 ? -5.671 0.888 -10.225 1.00 93.38 111 ASP A N 1
ATOM 908 C CA . ASP A 1 111 ? -5.210 0.106 -11.382 1.00 93.38 111 ASP A CA 1
ATOM 909 C C . ASP A 1 111 ? -5.840 0.613 -12.693 1.00 93.38 111 ASP A C 1
ATOM 911 O O . ASP A 1 111 ? -6.643 -0.066 -13.329 1.00 93.38 111 ASP A O 1
ATOM 915 N N . ASN A 1 112 ? -5.510 1.851 -13.076 1.00 86.81 112 ASN A N 1
ATOM 916 C CA . ASN A 1 112 ? -6.068 2.513 -14.266 1.00 86.81 112 ASN A CA 1
ATOM 917 C C . ASN A 1 112 ? -5.082 2.660 -15.431 1.00 86.81 112 ASN A C 1
ATOM 919 O O . ASN A 1 112 ? -5.462 3.163 -16.494 1.00 86.81 112 ASN A O 1
ATOM 923 N N . ASP A 1 113 ? -3.821 2.280 -15.237 1.00 83.25 113 ASP A N 1
ATOM 924 C CA . ASP A 1 113 ? -2.816 2.387 -16.287 1.00 83.25 113 ASP A CA 1
ATOM 925 C C . ASP A 1 113 ? -3.092 1.388 -17.415 1.00 83.25 113 ASP A C 1
ATOM 927 O O . ASP A 1 113 ? -3.661 0.309 -17.225 1.00 83.25 113 ASP A O 1
ATOM 931 N N . ALA A 1 114 ? -2.682 1.761 -18.630 1.00 79.19 114 ALA A N 1
ATOM 932 C CA . ALA A 1 114 ? -2.792 0.871 -19.775 1.00 79.19 114 ALA A CA 1
ATOM 933 C C . ALA A 1 114 ? -2.009 -0.425 -19.511 1.00 79.19 114 ALA A C 1
ATOM 935 O O . ALA A 1 114 ? -0.892 -0.387 -18.992 1.00 79.19 114 ALA A O 1
ATOM 936 N N . GLU A 1 115 ? -2.582 -1.567 -19.901 1.00 79.12 115 GLU A N 1
ATOM 937 C CA . GLU A 1 115 ? -1.965 -2.872 -19.659 1.00 79.12 115 GLU A CA 1
ATOM 938 C C . GLU A 1 115 ? -0.507 -2.919 -20.134 1.00 79.12 115 GLU A C 1
ATOM 940 O O . GLU A 1 115 ? -0.196 -2.647 -21.297 1.00 79.12 115 GLU A O 1
ATOM 945 N N . GLY A 1 116 ? 0.387 -3.299 -19.219 1.00 77.88 116 GLY A N 1
ATOM 946 C CA . GLY A 1 116 ? 1.807 -3.474 -19.505 1.00 77.88 116 GLY A CA 1
ATOM 947 C C . GLY A 1 116 ? 2.595 -2.175 -19.682 1.00 77.88 116 GLY A C 1
ATOM 948 O O . GLY A 1 116 ? 3.727 -2.250 -20.152 1.00 77.88 116 GLY A O 1
ATOM 949 N N . LEU A 1 117 ? 2.031 -1.013 -19.336 1.00 85.12 117 LEU A N 1
ATOM 950 C CA . LEU A 1 117 ? 2.780 0.246 -19.308 1.00 85.12 117 LEU A CA 1
ATOM 951 C C . LEU A 1 117 ? 3.655 0.363 -18.053 1.00 85.12 117 LEU A C 1
ATOM 953 O O . LEU A 1 117 ? 4.808 0.767 -18.147 1.00 85.12 117 LEU A O 1
ATOM 957 N N . THR A 1 118 ? 3.091 -0.002 -16.907 1.00 89.31 118 THR A N 1
ATOM 958 C CA . THR A 1 118 ? 3.703 0.022 -15.575 1.00 89.31 118 THR A CA 1
ATOM 959 C C . THR A 1 118 ? 3.387 -1.292 -14.862 1.00 89.31 118 THR A C 1
ATOM 961 O O . THR A 1 118 ? 2.513 -2.058 -15.298 1.00 89.31 118 THR A O 1
ATOM 964 N N . ALA A 1 119 ? 4.109 -1.591 -13.779 1.00 94.06 119 ALA A N 1
ATOM 965 C CA . ALA A 1 119 ? 3.714 -2.697 -12.921 1.00 94.06 119 ALA A CA 1
ATOM 966 C C . ALA A 1 119 ? 2.371 -2.384 -12.247 1.00 94.06 119 ALA A C 1
ATOM 968 O O . ALA A 1 119 ? 1.970 -1.230 -12.086 1.00 94.06 119 ALA A O 1
ATOM 969 N N . LYS A 1 120 ? 1.649 -3.440 -11.876 1.00 95.88 120 LYS A N 1
ATOM 970 C CA . LYS A 1 120 ? 0.355 -3.298 -11.209 1.00 95.88 120 LYS A CA 1
ATOM 971 C C . LYS A 1 120 ? 0.549 -2.717 -9.802 1.00 95.88 120 LYS A C 1
ATOM 973 O O . LYS A 1 120 ? 1.495 -3.136 -9.133 1.00 95.88 120 LYS A O 1
ATOM 978 N N . PRO A 1 121 ? -0.348 -1.830 -9.324 1.00 97.12 121 PRO A N 1
ATOM 979 C CA . PRO A 1 121 ? -0.285 -1.333 -7.955 1.00 97.12 121 PRO A CA 1
ATOM 980 C C . PRO A 1 121 ? -0.295 -2.473 -6.937 1.00 97.12 121 PRO A C 1
ATOM 982 O O . PRO A 1 121 ? -0.920 -3.515 -7.167 1.00 97.12 121 PRO A O 1
ATOM 985 N N . ILE A 1 122 ? 0.370 -2.270 -5.801 1.00 98.25 122 ILE A N 1
ATOM 986 C CA . ILE A 1 122 ? 0.457 -3.263 -4.724 1.00 98.25 122 ILE A CA 1
ATOM 987 C C . ILE A 1 122 ? -0.117 -2.664 -3.451 1.00 98.25 122 ILE A C 1
ATOM 989 O O . ILE A 1 122 ? 0.269 -1.571 -3.039 1.00 98.25 122 ILE A O 1
ATOM 993 N N . ILE A 1 123 ? -1.032 -3.391 -2.814 1.00 98.75 123 ILE A N 1
ATOM 994 C CA . ILE A 1 123 ? -1.686 -2.924 -1.595 1.00 98.75 123 ILE A CA 1
ATOM 995 C C . ILE A 1 123 ? -1.025 -3.574 -0.386 1.00 98.75 123 ILE A C 1
ATOM 997 O O . ILE A 1 123 ? -0.982 -4.800 -0.264 1.00 98.75 123 ILE A O 1
ATOM 1001 N N . PHE A 1 124 ? -0.516 -2.735 0.506 1.00 98.56 124 PHE A N 1
ATOM 1002 C CA . PHE A 1 124 ? 0.091 -3.124 1.769 1.00 98.56 124 PHE A CA 1
ATOM 1003 C C . PHE A 1 124 ? -0.854 -2.828 2.932 1.00 98.56 124 PHE A C 1
ATOM 1005 O O . PHE A 1 124 ? -1.448 -1.753 2.983 1.00 98.56 124 PHE A O 1
ATOM 1012 N N . GLU A 1 125 ? -0.939 -3.768 3.870 1.00 98.06 125 GLU A N 1
ATOM 1013 C CA . GLU A 1 125 ? -1.414 -3.562 5.236 1.00 98.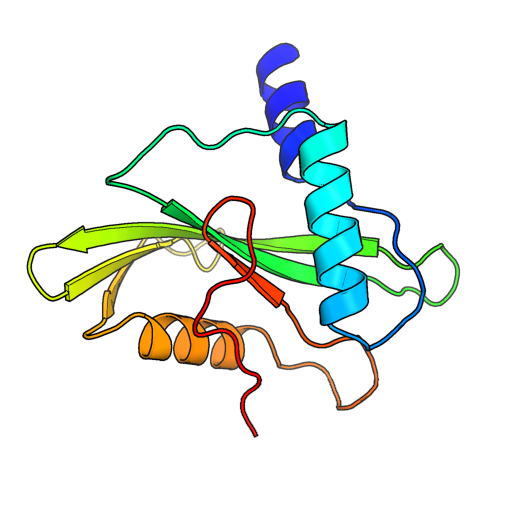06 125 GLU A CA 1
ATOM 1014 C C . GLU A 1 125 ? -0.175 -3.464 6.132 1.00 98.06 125 GLU A C 1
ATOM 1016 O O . GLU A 1 125 ? 0.620 -4.399 6.236 1.00 98.06 125 GLU A O 1
ATOM 1021 N N . ASP A 1 126 ? 0.034 -2.297 6.732 1.00 97.44 126 ASP A N 1
ATOM 1022 C CA . ASP A 1 126 ? 1.241 -1.950 7.474 1.00 97.44 126 ASP A CA 1
ATOM 1023 C C . ASP A 1 126 ? 2.516 -2.171 6.632 1.00 97.44 126 ASP A C 1
ATOM 1025 O O . ASP A 1 126 ? 2.759 -1.466 5.651 1.00 97.44 126 ASP A O 1
ATOM 1029 N N . ASN A 1 127 ? 3.345 -3.149 7.005 1.00 95.94 127 ASN A N 1
ATOM 1030 C CA . ASN A 1 127 ? 4.607 -3.480 6.343 1.00 95.94 127 ASN A CA 1
ATOM 1031 C C . ASN A 1 127 ? 4.556 -4.757 5.491 1.00 95.94 127 ASN A C 1
ATOM 1033 O O . ASN A 1 127 ? 5.608 -5.290 5.143 1.00 95.94 127 ASN A O 1
ATOM 1037 N N . HIS A 1 128 ? 3.373 -5.278 5.171 1.00 96.75 128 HIS A N 1
ATOM 1038 C CA . HIS A 1 128 ? 3.238 -6.477 4.349 1.00 96.75 128 HIS A CA 1
ATOM 1039 C C . HIS A 1 128 ? 2.127 -6.326 3.315 1.00 96.75 128 HIS A C 1
ATOM 1041 O O . HIS A 1 128 ? 1.172 -5.585 3.508 1.00 96.75 128 HIS A O 1
ATOM 1047 N N . VAL A 1 129 ? 2.242 -7.053 2.204 1.00 98.38 129 VAL A N 1
ATOM 1048 C CA . VAL A 1 129 ? 1.174 -7.117 1.200 1.00 98.38 129 VAL A CA 1
ATOM 1049 C C . VAL A 1 129 ? -0.098 -7.650 1.862 1.00 98.38 129 VAL A C 1
ATOM 1051 O O . VAL A 1 129 ? -0.038 -8.648 2.589 1.00 98.38 129 VAL A O 1
ATOM 1054 N N . MET A 1 130 ? -1.238 -7.004 1.598 1.00 97.88 130 MET A N 1
ATOM 1055 C CA . MET A 1 130 ? -2.542 -7.489 2.052 1.00 97.88 130 MET A CA 1
ATOM 1056 C C . MET A 1 130 ? -2.726 -8.952 1.646 1.00 97.88 130 MET A C 1
ATOM 1058 O O . MET A 1 130 ? -2.439 -9.340 0.513 1.00 97.88 130 MET A O 1
ATOM 1062 N N . LYS A 1 131 ? -3.249 -9.782 2.549 1.00 97.75 131 LYS A N 1
ATOM 1063 C CA . LYS A 1 131 ? -3.468 -11.211 2.254 1.00 97.75 131 LYS A CA 1
ATOM 1064 C C . LYS A 1 131 ? -4.485 -11.412 1.133 1.00 97.75 131 LYS A C 1
ATOM 1066 O O . LYS A 1 131 ? -4.415 -12.398 0.406 1.00 97.75 131 LYS A O 1
ATOM 1071 N N . GLU A 1 132 ? -5.414 -10.474 1.010 1.00 98.19 132 GLU A N 1
ATOM 1072 C CA . GLU A 1 132 ? -6.484 -10.419 0.020 1.00 98.19 132 GLU A CA 1
ATOM 1073 C C . GLU A 1 132 ? -6.048 -9.759 -1.297 1.00 98.19 132 GLU A C 1
ATOM 1075 O O . GLU A 1 132 ? -6.878 -9.603 -2.199 1.00 98.19 132 GLU A O 1
ATOM 1080 N N . TYR A 1 133 ? -4.769 -9.373 -1.419 1.00 98.19 133 TYR A N 1
ATOM 1081 C CA . TYR A 1 133 ? -4.249 -8.702 -2.603 1.00 98.19 133 TYR A CA 1
ATOM 1082 C C . TYR A 1 133 ? -4.540 -9.498 -3.878 1.00 98.19 133 TYR A C 1
ATOM 1084 O O . TYR A 1 133 ? -4.136 -10.656 -4.028 1.00 98.19 133 TYR A O 1
ATOM 1092 N N . ARG A 1 134 ? -5.222 -8.848 -4.823 1.00 96.00 134 ARG A N 1
ATOM 1093 C CA . ARG A 1 134 ? -5.420 -9.344 -6.188 1.00 96.00 134 ARG A CA 1
ATOM 1094 C C . ARG A 1 134 ? -5.636 -8.189 -7.151 1.00 96.00 134 ARG A C 1
ATOM 1096 O O . ARG A 1 134 ? -6.296 -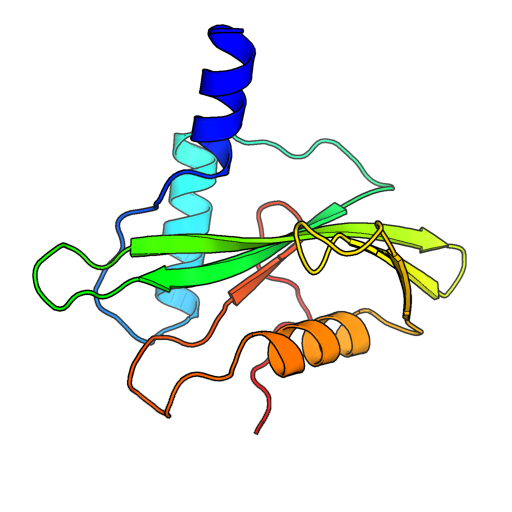7.214 -6.807 1.00 96.00 134 ARG A O 1
ATOM 1103 N N . VAL A 1 135 ? -5.176 -8.361 -8.384 1.00 93.44 135 VAL A N 1
ATOM 1104 C CA . VAL A 1 135 ? -5.558 -7.492 -9.504 1.00 93.44 135 VAL A CA 1
ATOM 1105 C C . VAL A 1 135 ? -7.007 -7.753 -9.919 1.00 93.44 135 VAL A C 1
ATOM 1107 O O . VAL A 1 135 ? -7.506 -8.877 -9.787 1.00 93.44 135 VAL A O 1
ATOM 1110 N N . LEU A 1 136 ? -7.682 -6.719 -10.420 1.00 89.19 136 LEU A N 1
ATOM 1111 C CA . LEU A 1 136 ? -8.997 -6.857 -11.040 1.00 89.19 136 LEU A CA 1
ATOM 1112 C C . LEU A 1 136 ? -8.816 -7.139 -12.538 1.00 89.19 136 LEU A C 1
ATOM 1114 O O . LEU A 1 136 ? -7.887 -6.623 -13.155 1.00 89.19 136 LEU A O 1
ATOM 1118 N N . ASN A 1 137 ? -9.665 -8.008 -13.094 1.00 68.75 137 ASN A N 1
ATOM 1119 C CA . ASN A 1 137 ? -9.654 -8.354 -14.522 1.00 68.75 137 ASN A CA 1
ATOM 1120 C C . ASN A 1 137 ? -10.452 -7.353 -15.355 1.00 68.75 137 ASN A C 1
ATOM 1122 O O . ASN A 1 137 ? -11.496 -6.881 -14.846 1.00 68.75 137 ASN A O 1
#

InterPro domains:
  IPR025389 Domain of unknown function DUF4300 [PF14133] (3-130)

Radius of gyration: 15.18 Å; chains: 1; bounding box: 34×33×36 Å

Secondary structure (DSSP, 8-state):
-HHHHHHHHHHHS-EE--S---HHHHHHHHHHHHHHTT-----SSEEEEEEEEEE--SSS--EEEEEEEEEEEEETTEEEEEE-SSTTSPPEEEEESSHHHHHHHHHHHH--SPTTTSPPPEEEETTEE-TT-----

Foldseek 3Di:
DVVVVVVVCLQFPKQQAAQDLPPVRVLVSQLVSCVVSVPDDDDDFKWKKFKWWWDDPVPDGIIIGGPFIWIWGDDPQKIWTWGDPDPPDDIDIDIGNDVLVVQVVVLVVQQPDDPPPTHRIFIDTHSHTDPNHDHDD

Organism: NCBI:txid1095750